Protein AF-A0A8S4P7X3-F1 (afdb_monomer_lite)

Structure (mmCIF, N/CA/C/O backbone):
data_AF-A0A8S4P7X3-F1
#
_entry.id   AF-A0A8S4P7X3-F1
#
loop_
_atom_site.group_PDB
_atom_site.id
_atom_site.type_symbol
_atom_site.label_atom_id
_atom_site.label_alt_id
_atom_site.label_comp_id
_atom_site.label_asym_id
_atom_site.label_entity_id
_atom_site.label_seq_id
_atom_site.pdbx_PDB_ins_code
_atom_site.Cartn_x
_atom_site.Cartn_y
_atom_site.Cartn_z
_atom_site.occupancy
_atom_site.B_iso_or_equiv
_atom_site.auth_seq_id
_atom_site.auth_comp_id
_atom_site.auth_asym_id
_atom_site.auth_atom_id
_atom_site.pdbx_PDB_model_num
ATOM 1 N N . PHE A 1 1 ? 4.387 -19.911 8.421 1.00 81.94 1 PHE A N 1
ATOM 2 C CA . PHE A 1 1 ? 4.077 -18.509 8.097 1.00 81.94 1 PHE A CA 1
ATOM 3 C C . PHE A 1 1 ? 3.914 -17.751 9.405 1.00 81.94 1 PHE A C 1
ATOM 5 O O . PHE A 1 1 ? 3.289 -18.301 10.307 1.00 81.94 1 PHE A O 1
ATOM 12 N N . SER A 1 2 ? 4.489 -16.557 9.542 1.00 92.62 2 SER A N 1
ATOM 13 C CA . SER A 1 2 ? 4.252 -15.678 10.698 1.00 92.62 2 SER A CA 1
ATOM 14 C C . SER A 1 2 ? 4.168 -14.224 10.255 1.00 92.62 2 SER A C 1
ATOM 16 O O . SER A 1 2 ? 4.926 -13.815 9.380 1.00 92.62 2 SER A O 1
ATOM 18 N N . LEU A 1 3 ? 3.292 -13.458 10.899 1.00 91.06 3 LEU A N 1
ATOM 19 C CA . LEU A 1 3 ? 3.125 -12.025 10.694 1.00 91.06 3 LEU A CA 1
ATOM 20 C C . LEU A 1 3 ? 3.453 -11.310 12.007 1.00 91.06 3 LEU A C 1
ATOM 22 O O . LEU A 1 3 ? 2.859 -11.621 13.039 1.00 91.06 3 LEU A O 1
ATOM 26 N N . ASN A 1 4 ? 4.393 -10.371 11.974 1.00 94.50 4 ASN A N 1
ATOM 27 C CA . ASN A 1 4 ? 4.633 -9.445 13.072 1.00 94.50 4 ASN A CA 1
ATOM 28 C C . ASN A 1 4 ? 4.246 -8.039 12.622 1.00 94.50 4 ASN A C 1
ATOM 30 O O . ASN A 1 4 ? 4.688 -7.587 11.569 1.00 94.50 4 ASN A O 1
ATOM 34 N N . VAL A 1 5 ? 3.425 -7.369 13.425 1.00 92.69 5 VAL A N 1
ATOM 35 C CA . VAL A 1 5 ? 3.015 -5.987 13.194 1.00 92.69 5 VAL A CA 1
ATOM 36 C C . VAL A 1 5 ? 3.465 -5.175 14.395 1.00 92.69 5 VAL A C 1
ATOM 38 O O . VAL A 1 5 ? 3.137 -5.511 15.533 1.00 92.69 5 VAL A O 1
ATOM 41 N N . SER A 1 6 ? 4.228 -4.122 14.142 1.00 95.19 6 SER A N 1
ATOM 42 C CA . SER A 1 6 ? 4.738 -3.214 15.161 1.00 95.19 6 SER A CA 1
ATOM 43 C C . SER A 1 6 ? 4.357 -1.786 14.798 1.00 95.19 6 SER A C 1
ATOM 45 O O . SER A 1 6 ? 4.602 -1.330 13.684 1.00 95.19 6 SER A O 1
ATOM 47 N N . VAL A 1 7 ? 3.760 -1.072 15.748 1.00 93.56 7 VAL A N 1
ATOM 48 C CA . VAL A 1 7 ? 3.374 0.334 15.587 1.00 93.56 7 VAL A CA 1
ATOM 49 C C . VAL A 1 7 ? 4.357 1.201 16.361 1.00 93.56 7 VAL A C 1
ATOM 51 O O . VAL A 1 7 ? 4.758 0.875 17.478 1.00 93.56 7 VAL A O 1
ATOM 54 N N . SER A 1 8 ? 4.767 2.308 15.763 1.00 93.44 8 SER A N 1
ATOM 55 C CA . SER A 1 8 ? 5.604 3.340 16.373 1.00 93.44 8 SER A CA 1
ATOM 56 C C . SER A 1 8 ? 5.031 4.720 16.058 1.00 93.44 8 SER A C 1
ATOM 58 O O . SER A 1 8 ? 4.033 4.850 15.348 1.00 93.44 8 SER A O 1
ATOM 60 N N . VAL A 1 9 ? 5.637 5.777 16.601 1.00 93.00 9 VAL A N 1
ATOM 61 C CA . VAL A 1 9 ? 5.182 7.150 16.345 1.00 93.00 9 VAL A CA 1
ATOM 62 C C . VAL A 1 9 ? 5.223 7.425 14.839 1.00 93.00 9 VAL A C 1
ATOM 64 O O . VAL A 1 9 ? 6.299 7.493 14.252 1.00 93.00 9 VAL A O 1
ATOM 67 N N . ARG A 1 10 ? 4.039 7.577 14.228 1.00 87.81 10 ARG A N 1
ATOM 68 C CA . ARG A 1 10 ? 3.842 7.818 12.785 1.00 87.81 10 ARG A CA 1
ATOM 69 C C . ARG A 1 10 ? 4.471 6.747 11.876 1.00 87.81 10 ARG A C 1
ATOM 71 O O . ARG A 1 10 ? 4.849 7.055 10.752 1.00 87.81 10 ARG A O 1
ATOM 78 N N . SER A 1 11 ? 4.597 5.508 12.351 1.00 90.62 11 SER A N 1
ATOM 79 C CA . SER A 1 11 ? 5.159 4.405 11.568 1.00 90.62 11 SER A CA 1
ATOM 80 C C . SER A 1 11 ? 4.462 3.082 11.875 1.00 90.62 11 SER A C 1
ATOM 82 O O . SER A 1 11 ? 4.128 2.793 13.027 1.00 90.62 11 SER A O 1
ATOM 84 N N . LEU A 1 12 ? 4.267 2.280 10.832 1.00 91.44 12 LEU A N 1
ATOM 85 C CA . LEU A 1 12 ? 3.764 0.915 10.889 1.00 91.44 12 LEU A CA 1
ATOM 86 C C . LEU A 1 12 ? 4.804 0.008 10.229 1.00 91.44 12 LEU A C 1
ATOM 88 O O . LEU A 1 12 ? 5.158 0.211 9.071 1.00 91.44 12 LEU A O 1
ATOM 92 N N . SER A 1 13 ? 5.287 -0.990 10.961 1.00 92.94 13 SER A N 1
ATOM 93 C CA . SER A 1 13 ? 6.204 -2.005 10.450 1.00 92.94 13 SER A CA 1
ATOM 94 C C . SER A 1 13 ? 5.497 -3.349 10.406 1.00 92.94 13 SER A C 1
ATOM 96 O O . SER A 1 13 ? 4.886 -3.775 11.388 1.00 92.94 13 SER A O 1
ATOM 98 N N . ILE A 1 14 ? 5.576 -4.006 9.253 1.00 91.00 14 ILE A N 1
ATOM 99 C CA . ILE A 1 14 ? 5.002 -5.324 9.015 1.00 91.00 14 ILE A CA 1
ATOM 100 C C . ILE A 1 14 ? 6.133 -6.234 8.546 1.00 91.00 14 ILE A C 1
ATOM 102 O O . ILE A 1 14 ? 6.776 -5.964 7.535 1.00 91.00 14 ILE A O 1
ATOM 106 N N . THR A 1 15 ? 6.361 -7.318 9.279 1.00 91.81 15 THR A N 1
ATOM 107 C CA . THR A 1 15 ? 7.347 -8.344 8.935 1.00 91.81 15 THR A CA 1
ATOM 108 C C . THR A 1 15 ? 6.625 -9.655 8.682 1.00 91.81 15 THR A C 1
ATOM 110 O O . THR A 1 15 ? 5.908 -10.160 9.552 1.00 91.81 15 THR A O 1
ATOM 113 N N . VAL A 1 16 ? 6.844 -10.227 7.501 1.00 89.25 16 VAL A N 1
ATOM 114 C CA . VAL A 1 16 ? 6.241 -11.491 7.077 1.00 89.25 16 VAL A CA 1
ATOM 115 C C . VAL A 1 16 ? 7.328 -12.550 6.927 1.00 89.25 16 VAL A C 1
ATOM 117 O O . VAL A 1 16 ? 8.271 -12.378 6.163 1.00 89.25 16 VAL A O 1
ATOM 120 N N . THR A 1 17 ? 7.178 -13.676 7.622 1.00 91.75 17 THR A N 1
ATOM 121 C CA . THR A 1 17 ? 7.994 -14.874 7.386 1.00 91.75 17 THR A CA 1
ATOM 122 C C . THR A 1 17 ? 7.188 -15.849 6.541 1.00 91.75 17 THR A C 1
ATOM 124 O O . THR A 1 17 ? 6.242 -16.477 7.039 1.00 91.75 17 THR A O 1
ATOM 127 N N . ALA A 1 18 ? 7.577 -16.010 5.279 1.00 89.75 18 ALA A N 1
ATOM 128 C CA . ALA A 1 18 ? 6.912 -16.873 4.308 1.00 89.75 18 ALA A CA 1
ATOM 129 C C . ALA A 1 18 ? 7.921 -17.760 3.546 1.00 89.75 18 ALA A C 1
ATOM 131 O O . ALA A 1 18 ? 9.119 -17.473 3.562 1.00 89.75 18 ALA A O 1
ATOM 132 N N . PRO A 1 19 ? 7.476 -18.868 2.918 1.00 90.81 19 PRO A N 1
ATOM 133 C CA . PRO A 1 19 ? 8.307 -19.620 1.979 1.00 90.81 19 PRO A CA 1
ATOM 134 C C . PRO A 1 19 ? 8.773 -18.737 0.817 1.00 90.81 19 PRO A C 1
ATOM 136 O O . PRO A 1 19 ? 8.075 -17.802 0.446 1.00 90.81 19 PRO A O 1
ATOM 139 N N . GLN A 1 20 ? 9.887 -19.092 0.174 1.00 86.31 20 GLN A N 1
ATOM 140 C CA . GLN A 1 20 ? 10.390 -18.366 -1.003 1.00 86.31 20 GLN A CA 1
ATOM 141 C C . GLN A 1 20 ? 9.398 -18.358 -2.183 1.00 86.31 20 GLN A C 1
ATOM 143 O O . GLN A 1 20 ? 9.478 -17.503 -3.049 1.00 86.31 20 GLN A O 1
ATOM 148 N N . SER A 1 21 ? 8.460 -19.307 -2.215 1.00 89.19 21 SER A N 1
ATOM 149 C CA . SER A 1 21 ? 7.395 -19.381 -3.218 1.00 89.19 21 SER A CA 1
ATOM 150 C C . SER A 1 21 ? 6.166 -18.528 -2.886 1.00 89.19 21 SER A C 1
ATOM 152 O O . SER A 1 21 ? 5.142 -18.673 -3.548 1.00 89.19 21 SER A O 1
ATOM 154 N N . ALA A 1 22 ? 6.192 -17.756 -1.799 1.00 90.19 22 ALA A N 1
ATOM 155 C CA . ALA A 1 22 ? 5.091 -16.875 -1.451 1.00 90.19 22 ALA A CA 1
ATOM 156 C C . ALA A 1 22 ? 5.114 -15.629 -2.334 1.00 90.19 22 ALA A C 1
ATOM 158 O O . ALA A 1 22 ? 6.177 -15.090 -2.612 1.00 90.19 22 ALA A O 1
ATOM 159 N N . SER A 1 23 ? 3.930 -15.165 -2.709 1.00 91.94 23 SER A N 1
ATOM 160 C CA . SER A 1 23 ? 3.722 -13.892 -3.385 1.00 91.94 23 SER A CA 1
ATOM 161 C C . SER A 1 23 ? 2.770 -13.032 -2.563 1.00 91.94 23 SER A C 1
ATOM 163 O O . SER A 1 23 ? 1.935 -13.547 -1.808 1.00 91.94 23 SER A O 1
ATOM 165 N N . THR A 1 24 ? 2.893 -11.722 -2.707 1.00 92.62 24 THR A N 1
ATOM 166 C CA . THR A 1 24 ? 1.986 -10.734 -2.122 1.00 92.62 24 THR A CA 1
ATOM 167 C C . THR A 1 24 ? 1.228 -9.994 -3.216 1.00 92.62 24 THR A C 1
ATOM 169 O O . THR A 1 24 ? 1.423 -10.223 -4.406 1.00 92.62 24 THR A O 1
ATOM 172 N N . SER A 1 25 ? 0.285 -9.160 -2.803 1.00 93.94 25 SER A N 1
ATOM 173 C CA . SER A 1 25 ? -0.378 -8.182 -3.655 1.00 93.94 25 SER A CA 1
ATOM 174 C C . SER A 1 25 ? -0.805 -7.022 -2.761 1.00 93.94 25 SER A C 1
ATOM 176 O O . SER A 1 25 ? -1.077 -7.231 -1.572 1.00 93.94 25 SER A O 1
ATOM 178 N N . GLY A 1 26 ? -0.817 -5.808 -3.298 1.00 95.12 26 GLY A N 1
ATOM 179 C CA . GLY A 1 26 ? -1.077 -4.593 -2.537 1.00 95.12 26 GLY A CA 1
ATOM 180 C C . GLY A 1 26 ? 0.101 -3.628 -2.539 1.00 95.12 26 GLY A C 1
ATOM 181 O O . GLY A 1 26 ? 1.044 -3.753 -3.313 1.00 95.12 26 GLY A O 1
ATOM 182 N N . LEU A 1 27 ? 0.074 -2.687 -1.596 1.00 94.69 27 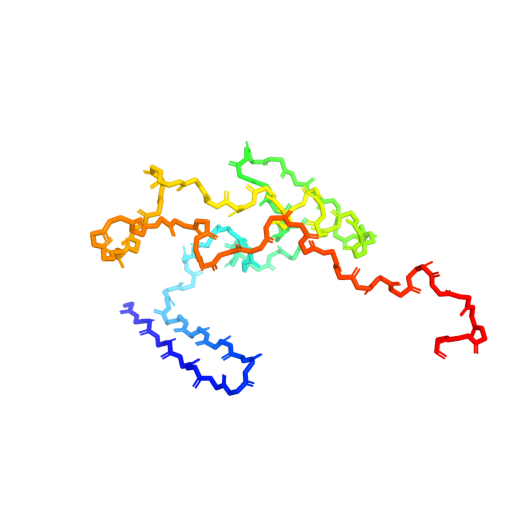LEU A N 1
ATOM 183 C CA . LEU A 1 27 ? 1.064 -1.609 -1.465 1.00 94.69 27 LEU A CA 1
ATOM 184 C C . LEU A 1 27 ? 2.509 -2.075 -1.189 1.00 94.69 27 LEU A C 1
ATOM 186 O O . LEU A 1 27 ? 3.415 -1.250 -1.196 1.00 94.69 27 LEU A O 1
ATOM 190 N N . MET A 1 28 ? 2.725 -3.363 -0.902 1.00 92.25 28 MET A N 1
ATOM 191 C CA . MET A 1 28 ? 4.053 -3.955 -0.679 1.00 92.25 28 MET A CA 1
ATOM 192 C C . MET A 1 28 ? 4.572 -4.764 -1.879 1.00 92.25 28 MET A C 1
ATOM 194 O O . MET A 1 28 ? 5.579 -5.452 -1.733 1.00 92.25 28 MET A O 1
ATOM 198 N N . GLY A 1 29 ? 3.893 -4.711 -3.028 1.00 94.38 29 GLY A N 1
ATOM 199 C CA . GLY A 1 29 ? 4.325 -5.379 -4.256 1.00 94.38 29 GLY A CA 1
ATOM 200 C C . GLY A 1 29 ? 3.991 -6.868 -4.324 1.00 94.38 29 GLY A C 1
ATOM 201 O O . GLY A 1 29 ? 3.129 -7.369 -3.585 1.00 94.38 29 GLY A O 1
ATOM 202 N N . THR A 1 30 ? 4.651 -7.582 -5.236 1.00 94.62 30 THR A N 1
ATOM 203 C CA . THR A 1 30 ? 4.332 -8.978 -5.595 1.00 94.62 30 THR A CA 1
ATOM 204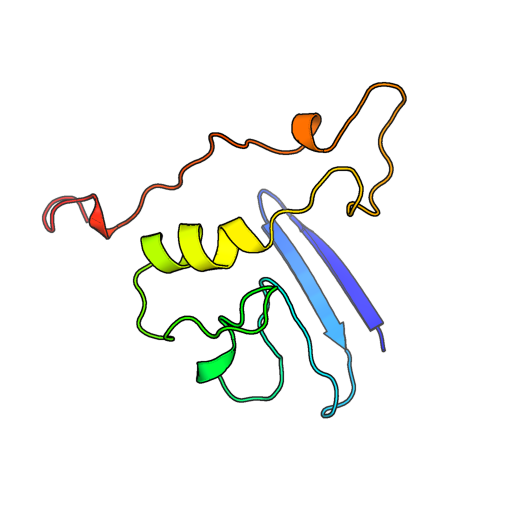 C C . THR A 1 30 ? 5.191 -10.003 -4.854 1.00 94.62 30 THR A C 1
ATOM 206 O O . THR A 1 30 ? 4.810 -11.175 -4.761 1.00 94.62 30 THR A O 1
ATOM 209 N N . LEU A 1 31 ? 6.323 -9.575 -4.281 1.00 91.94 31 LEU A N 1
ATOM 210 C CA . LEU A 1 31 ? 7.282 -10.411 -3.541 1.00 91.94 31 LEU A CA 1
ATOM 211 C C . LEU A 1 31 ? 7.815 -11.607 -4.360 1.00 91.94 31 LEU A C 1
ATOM 213 O O . LEU A 1 31 ? 8.205 -12.629 -3.801 1.00 91.94 31 LEU A O 1
ATOM 217 N N . ASN A 1 32 ? 7.859 -11.504 -5.689 1.00 92.12 32 ASN A N 1
ATOM 218 C CA . ASN A 1 32 ? 8.377 -12.568 -6.561 1.00 92.12 32 ASN A CA 1
ATOM 219 C C . ASN A 1 32 ? 9.875 -12.399 -6.914 1.00 92.12 32 ASN A C 1
ATOM 221 O O . ASN A 1 32 ? 10.473 -13.303 -7.501 1.00 92.12 32 ASN A O 1
ATOM 225 N N . GLY A 1 33 ? 10.491 -11.280 -6.514 1.00 90.56 33 GLY A N 1
ATOM 226 C CA . GLY A 1 33 ? 11.892 -10.946 -6.788 1.00 90.56 33 GLY A CA 1
ATOM 227 C C . GLY A 1 33 ? 12.124 -10.118 -8.057 1.00 90.56 33 GLY A C 1
ATOM 228 O O . GLY A 1 33 ? 13.285 -9.848 -8.369 1.00 90.56 33 GLY A O 1
ATOM 229 N N . ASP A 1 34 ? 11.065 -9.717 -8.760 1.00 93.75 34 ASP A N 1
ATOM 230 C CA . ASP A 1 34 ? 11.092 -8.814 -9.908 1.00 93.75 34 ASP A CA 1
ATOM 231 C C . ASP A 1 34 ? 10.500 -7.446 -9.516 1.00 93.75 34 ASP A C 1
ATOM 233 O O . ASP A 1 34 ? 9.290 -7.327 -9.359 1.00 93.75 34 ASP A O 1
ATOM 237 N N . PRO A 1 35 ? 11.319 -6.394 -9.345 1.00 93.56 35 PRO A N 1
ATOM 238 C CA . PRO A 1 35 ? 10.807 -5.079 -8.957 1.00 93.56 35 PRO A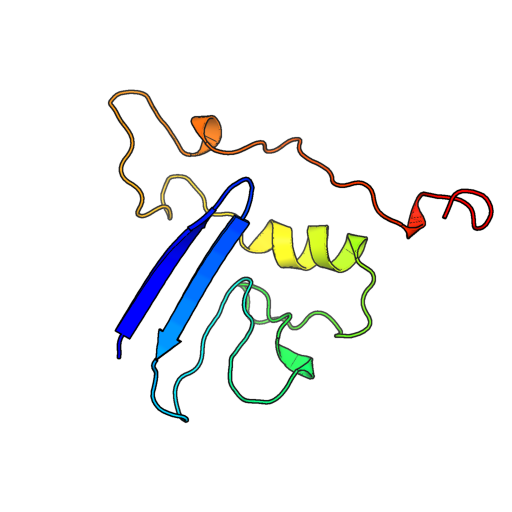 CA 1
ATOM 239 C C . PRO A 1 35 ? 9.948 -4.416 -10.044 1.00 93.56 35 PRO A C 1
ATOM 241 O O . PRO A 1 35 ? 9.191 -3.497 -9.736 1.00 93.56 35 PRO A O 1
ATOM 244 N N . SER A 1 36 ? 10.035 -4.872 -11.300 1.00 96.38 36 SER A N 1
ATOM 245 C CA . SER A 1 36 ? 9.338 -4.231 -12.419 1.00 96.38 36 SER A CA 1
ATOM 246 C C . SER A 1 36 ? 7.821 -4.432 -12.392 1.00 96.38 36 SER A C 1
ATOM 248 O O . SER A 1 36 ? 7.102 -3.705 -13.080 1.00 96.38 36 SER A O 1
ATOM 250 N N . ASP A 1 37 ? 7.325 -5.378 -11.582 1.00 96.56 37 ASP A N 1
ATOM 251 C CA . ASP A 1 37 ? 5.898 -5.642 -11.387 1.00 96.56 37 ASP A CA 1
ATOM 252 C C . ASP A 1 37 ? 5.376 -5.279 -9.984 1.00 96.56 37 ASP A C 1
ATOM 254 O O . ASP A 1 37 ? 4.188 -5.454 -9.704 1.00 96.56 37 ASP A O 1
ATOM 258 N N . ASP A 1 38 ? 6.199 -4.689 -9.112 1.00 96.50 38 ASP A N 1
ATOM 259 C CA . ASP A 1 38 ? 5.778 -4.354 -7.744 1.00 96.50 38 ASP A CA 1
ATOM 260 C C . ASP A 1 38 ? 4.674 -3.279 -7.709 1.00 96.50 38 ASP A C 1
ATOM 262 O O . ASP A 1 38 ? 3.871 -3.241 -6.774 1.00 96.50 38 ASP A O 1
ATOM 266 N N . PHE A 1 39 ? 4.546 -2.462 -8.760 1.00 97.56 39 PHE A N 1
ATOM 267 C CA . PHE A 1 39 ? 3.401 -1.566 -8.948 1.00 97.56 39 PHE A CA 1
ATOM 268 C C . PHE A 1 39 ? 2.241 -2.205 -9.734 1.00 97.56 39 PHE A C 1
ATOM 270 O O . PHE A 1 39 ? 1.576 -1.549 -10.542 1.00 97.56 39 PHE A O 1
ATOM 277 N N . THR A 1 40 ? 1.963 -3.488 -9.479 1.00 98.12 40 THR A N 1
ATOM 278 C CA . THR A 1 40 ? 0.756 -4.177 -9.964 1.00 98.12 40 THR A CA 1
ATOM 279 C C . THR A 1 40 ? -0.494 -3.628 -9.269 1.00 98.12 40 THR A C 1
ATOM 281 O O . THR A 1 40 ? -0.645 -3.711 -8.048 1.00 98.12 40 THR A O 1
ATOM 284 N N . LYS A 1 41 ? -1.416 -3.073 -10.052 1.00 97.69 41 LYS A N 1
ATOM 285 C CA . LYS A 1 41 ? -2.702 -2.518 -9.612 1.00 97.69 41 LYS A CA 1
ATOM 286 C C . LYS A 1 41 ? -3.696 -3.627 -9.223 1.00 97.69 41 LYS A C 1
ATOM 288 O O . LYS A 1 41 ? -3.507 -4.783 -9.605 1.00 97.69 41 LYS A O 1
ATOM 293 N N . PRO A 1 42 ? -4.794 -3.302 -8.510 1.00 96.62 42 PRO A N 1
ATOM 294 C CA . PRO A 1 42 ? -5.812 -4.291 -8.133 1.00 96.62 42 PRO A CA 1
ATOM 295 C C . PRO A 1 42 ? -6.474 -5.026 -9.310 1.00 96.62 42 PRO A C 1
ATOM 297 O O . PRO A 1 42 ? -6.949 -6.147 -9.140 1.00 96.62 42 PRO A O 1
ATOM 300 N N . ASP A 1 43 ? -6.525 -4.406 -10.491 1.00 96.38 43 ASP A N 1
ATOM 301 C CA . ASP A 1 43 ? -7.061 -5.000 -11.723 1.00 96.38 43 ASP A CA 1
ATOM 302 C C . ASP A 1 43 ? -6.051 -5.894 -12.469 1.00 96.38 43 ASP A C 1
ATOM 304 O O . ASP A 1 43 ? -6.434 -6.596 -13.406 1.00 96.38 43 ASP A O 1
ATOM 308 N N . GLY A 1 44 ? -4.792 -5.925 -12.018 1.00 96.19 44 GLY A N 1
ATOM 309 C CA . GLY A 1 44 ? -3.700 -6.704 -12.597 1.00 96.19 44 GLY A CA 1
ATOM 310 C C . GLY A 1 44 ? -2.821 -5.941 -13.591 1.00 96.19 44 GLY A C 1
ATOM 311 O O . GLY A 1 44 ? -1.813 -6.498 -14.026 1.00 96.19 44 GLY A O 1
ATOM 312 N N . ASP A 1 45 ? -3.149 -4.692 -13.936 1.00 97.44 45 ASP A N 1
ATOM 313 C CA . ASP A 1 45 ? -2.290 -3.863 -14.785 1.00 97.44 45 ASP A CA 1
ATOM 314 C C . ASP A 1 45 ? -1.054 -3.383 -14.009 1.00 97.44 45 ASP A C 1
ATOM 316 O O . ASP A 1 45 ? -1.128 -3.043 -12.830 1.00 97.44 45 ASP A O 1
ATOM 320 N N . VAL A 1 46 ? 0.097 -3.299 -14.679 1.00 98.06 46 VAL A N 1
ATOM 321 C CA . VAL A 1 46 ? 1.363 -2.873 -14.059 1.00 98.06 46 VAL A CA 1
ATOM 322 C C . VAL A 1 46 ? 1.649 -1.412 -14.396 1.00 98.06 46 VAL A C 1
ATOM 324 O O . VAL A 1 46 ? 1.656 -1.024 -1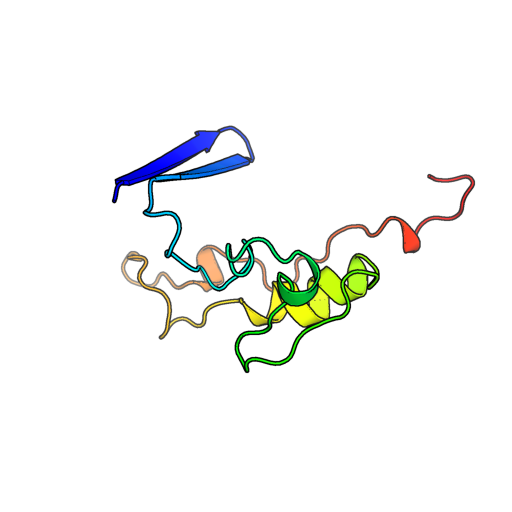5.567 1.00 98.06 46 VAL A O 1
ATOM 327 N N . LEU A 1 47 ? 1.880 -0.589 -13.372 1.00 97.81 47 LEU A N 1
ATOM 328 C CA . LEU A 1 47 ? 2.403 0.765 -13.548 1.00 97.81 47 LEU A CA 1
ATOM 329 C C . LEU A 1 47 ? 3.934 0.704 -13.758 1.00 97.81 47 LEU A C 1
ATOM 331 O O . LEU A 1 47 ? 4.592 -0.038 -13.032 1.00 97.81 47 LEU A O 1
ATOM 335 N N . PRO A 1 48 ? 4.521 1.467 -14.702 1.00 96.44 48 PRO A N 1
ATOM 336 C CA . PRO A 1 48 ? 5.970 1.472 -14.915 1.00 96.44 48 PRO A CA 1
ATOM 337 C C . PRO A 1 48 ? 6.759 1.818 -13.645 1.00 96.44 48 PRO A C 1
ATOM 339 O O . PRO A 1 48 ? 6.406 2.767 -12.942 1.00 96.44 48 PRO A O 1
ATOM 342 N N . GLU A 1 49 ? 7.846 1.090 -13.379 1.00 93.44 49 GLU A N 1
ATOM 343 C CA . GLU A 1 49 ? 8.713 1.297 -12.204 1.00 93.44 49 GLU A CA 1
ATOM 344 C C . GLU A 1 49 ? 9.379 2.685 -12.153 1.00 93.44 49 GLU A C 1
ATOM 346 O O . GLU A 1 49 ? 9.753 3.153 -11.081 1.00 93.44 49 GLU A O 1
ATOM 351 N N . ASP A 1 50 ? 9.502 3.360 -13.300 1.00 94.38 50 ASP A N 1
ATOM 352 C CA . ASP A 1 50 ? 10.080 4.698 -13.456 1.00 94.38 50 ASP A CA 1
ATOM 353 C C . ASP A 1 50 ? 9.034 5.828 -13.399 1.00 94.38 50 ASP A C 1
ATOM 355 O O . ASP A 1 50 ? 9.350 6.988 -13.681 1.00 94.38 50 ASP A O 1
ATOM 359 N N . SER A 1 51 ? 7.794 5.503 -13.020 1.00 95.31 51 SER A N 1
ATOM 360 C CA . SER A 1 51 ? 6.724 6.483 -12.813 1.00 95.31 51 SER A CA 1
ATOM 361 C C . SER A 1 51 ? 7.066 7.449 -11.677 1.00 95.31 51 SER A C 1
ATOM 363 O O . SER A 1 51 ? 7.678 7.076 -10.679 1.00 95.31 51 SER A O 1
ATOM 365 N N . ASP A 1 52 ? 6.643 8.705 -11.801 1.00 94.81 52 ASP A N 1
ATOM 366 C CA . ASP A 1 52 ? 6.881 9.711 -10.768 1.00 94.81 52 ASP A CA 1
ATOM 367 C C . ASP A 1 52 ? 6.007 9.496 -9.514 1.00 94.81 52 ASP A C 1
ATOM 369 O O . ASP A 1 52 ? 4.948 8.867 -9.571 1.00 94.81 52 ASP A O 1
ATOM 373 N N . ASP A 1 53 ? 6.421 10.079 -8.383 1.00 94.94 53 ASP A N 1
ATOM 374 C CA . ASP A 1 53 ? 5.750 9.939 -7.081 1.00 94.94 53 ASP A CA 1
ATOM 375 C C . ASP A 1 53 ? 4.248 10.277 -7.121 1.00 94.94 53 ASP A C 1
ATOM 377 O O . ASP A 1 53 ? 3.454 9.677 -6.392 1.00 94.94 53 ASP A O 1
ATOM 381 N N . LYS A 1 54 ? 3.833 11.236 -7.960 1.00 95.25 54 LYS A N 1
ATOM 382 C CA . LYS A 1 54 ? 2.432 11.666 -8.067 1.00 95.25 54 LYS A CA 1
ATOM 383 C C . LYS A 1 54 ? 1.603 10.632 -8.805 1.00 95.25 54 LYS A C 1
ATOM 385 O O . LYS A 1 54 ? 0.495 10.320 -8.363 1.00 95.25 54 LYS A O 1
ATOM 390 N N . THR A 1 55 ? 2.156 10.076 -9.875 1.00 96.25 55 THR A N 1
ATOM 391 C CA . THR A 1 55 ? 1.573 8.942 -10.593 1.00 96.25 55 THR A CA 1
ATOM 392 C C . THR A 1 55 ? 1.507 7.709 -9.687 1.00 96.25 55 THR A C 1
ATOM 394 O O . THR A 1 55 ? 0.439 7.117 -9.556 1.00 96.25 55 THR A O 1
ATOM 397 N N . ILE A 1 56 ? 2.578 7.374 -8.957 1.00 96.12 56 ILE A N 1
ATOM 398 C CA . ILE A 1 56 ? 2.578 6.260 -7.988 1.00 96.12 56 ILE A CA 1
ATOM 399 C C . ILE A 1 56 ? 1.502 6.472 -6.913 1.00 96.12 56 ILE A C 1
ATOM 401 O O . ILE A 1 56 ? 0.754 5.551 -6.583 1.00 96.12 56 ILE A O 1
ATOM 405 N N . TYR A 1 57 ? 1.373 7.684 -6.374 1.00 95.38 57 TYR A N 1
ATOM 406 C CA . TYR A 1 57 ? 0.368 7.982 -5.358 1.00 95.38 57 TYR A CA 1
ATOM 407 C C . TYR A 1 57 ? -1.067 7.845 -5.890 1.00 95.38 57 TYR A C 1
ATOM 409 O O . TYR A 1 57 ? -1.894 7.204 -5.240 1.00 95.38 57 TYR A O 1
ATOM 417 N N . LYS A 1 58 ? -1.377 8.420 -7.060 1.00 94.56 58 LYS A N 1
ATOM 418 C CA . LYS A 1 58 ? -2.752 8.477 -7.595 1.00 94.56 58 LYS A CA 1
ATOM 419 C C . LYS A 1 58 ? -3.164 7.196 -8.316 1.00 94.56 58 LYS A C 1
ATOM 421 O O . LYS A 1 58 ? -4.235 6.663 -8.035 1.00 94.56 58 LYS A O 1
ATOM 426 N N . ASP A 1 59 ? -2.297 6.689 -9.184 1.00 96.06 59 ASP A N 1
ATOM 427 C CA . ASP A 1 59 ? -2.621 5.630 -10.144 1.00 96.06 59 ASP A CA 1
ATOM 428 C C . ASP A 1 59 ? -2.171 4.234 -9.683 1.00 96.06 59 ASP A C 1
ATOM 430 O O . ASP A 1 59 ? -2.438 3.247 -10.369 1.00 96.06 59 ASP A O 1
ATOM 434 N N . PHE A 1 60 ? -1.521 4.132 -8.518 1.00 97.19 60 PHE A N 1
ATOM 435 C CA . PHE A 1 60 ? -1.240 2.867 -7.834 1.00 97.19 60 PHE A CA 1
ATOM 436 C C . PHE A 1 60 ? -1.738 2.892 -6.383 1.00 97.19 60 PHE A C 1
ATOM 438 O O . PHE A 1 60 ? -2.661 2.155 -6.037 1.00 97.19 60 PHE A O 1
ATOM 445 N N . GLY A 1 61 ? -1.193 3.769 -5.534 1.00 95.00 61 GLY A N 1
ATOM 446 C CA . GLY A 1 61 ? -1.503 3.805 -4.101 1.00 95.00 61 GLY A CA 1
ATOM 447 C C . GLY A 1 61 ? -2.983 4.060 -3.803 1.00 95.00 61 GLY A C 1
ATOM 448 O O . GLY A 1 61 ? -3.591 3.352 -3.000 1.00 95.00 61 GLY A O 1
ATOM 449 N N . GLY A 1 62 ? -3.582 5.031 -4.496 1.00 93.75 62 GLY A N 1
ATOM 450 C CA . GLY A 1 62 ? -4.996 5.380 -4.366 1.00 93.75 62 GLY A CA 1
ATOM 451 C C . GLY A 1 62 ? -5.955 4.264 -4.785 1.00 93.75 62 GLY A C 1
ATOM 452 O O . GLY A 1 62 ? -7.043 4.163 -4.220 1.00 93.75 62 GLY A O 1
ATOM 453 N N . LEU A 1 63 ? -5.549 3.392 -5.715 1.00 95.44 63 LEU A N 1
ATOM 454 C CA . LEU A 1 63 ? -6.371 2.271 -6.184 1.00 95.44 63 LEU A CA 1
ATOM 455 C C . LEU A 1 63 ? -6.493 1.151 -5.144 1.00 95.44 63 LEU A C 1
ATOM 457 O O . LEU A 1 63 ? -7.479 0.424 -5.145 1.00 95.44 63 LEU A O 1
ATOM 461 N N . TRP A 1 64 ? -5.527 1.035 -4.230 1.00 95.38 64 TRP A N 1
ATOM 462 C CA . TRP A 1 64 ? -5.543 0.055 -3.138 1.00 95.38 64 TRP A CA 1
ATOM 463 C C . TRP A 1 64 ? -6.374 0.495 -1.922 1.00 95.38 64 TRP A C 1
ATOM 465 O O . TRP A 1 64 ? -6.381 -0.189 -0.894 1.00 95.38 64 TRP A O 1
ATOM 475 N N . LYS A 1 65 ? -7.074 1.633 -2.004 1.00 92.12 65 LYS A N 1
ATOM 476 C CA . LYS A 1 65 ? -7.967 2.093 -0.938 1.00 92.12 65 LYS A CA 1
ATOM 477 C C . LYS A 1 65 ? -9.181 1.166 -0.829 1.00 92.12 65 LYS A C 1
ATOM 479 O O . LYS A 1 65 ? -9.898 0.954 -1.798 1.00 92.12 65 LYS A O 1
ATOM 484 N N . LEU A 1 66 ? -9.429 0.664 0.378 1.00 92.19 66 LEU A N 1
ATOM 485 C CA . LEU A 1 66 ? -10.575 -0.196 0.666 1.00 92.19 66 LEU A CA 1
ATOM 486 C C . LEU A 1 66 ? -11.877 0.607 0.743 1.00 92.19 66 LEU A C 1
ATOM 488 O O . LEU A 1 66 ? -11.896 1.749 1.208 1.00 92.19 66 LEU A O 1
ATOM 492 N N . THR A 1 67 ? -12.982 -0.023 0.366 1.00 92.56 67 THR A N 1
ATOM 493 C CA . THR A 1 67 ? -14.339 0.424 0.696 1.00 92.56 67 THR A CA 1
ATOM 494 C C . THR A 1 67 ? -14.796 -0.141 2.048 1.00 92.56 67 THR A C 1
ATOM 496 O O . THR A 1 67 ? -14.227 -1.102 2.571 1.00 92.56 67 THR A O 1
ATOM 499 N N . GLN A 1 68 ? -15.881 0.407 2.612 1.00 92.00 68 GLN A N 1
ATOM 500 C CA . GLN A 1 68 ? -16.486 -0.111 3.850 1.00 92.00 68 GLN A CA 1
ATOM 501 C C . GLN A 1 68 ? -16.834 -1.608 3.761 1.00 92.00 68 GLN A C 1
ATOM 503 O O . GLN A 1 68 ? -16.728 -2.317 4.755 1.00 92.00 68 GLN A O 1
ATOM 508 N N . GLY A 1 69 ? -17.255 -2.091 2.584 1.00 93.19 69 GLY A N 1
ATOM 509 C CA . GLY A 1 69 ? -17.618 -3.497 2.374 1.00 93.19 69 GLY A CA 1
ATOM 510 C C . GLY A 1 69 ? -16.422 -4.445 2.240 1.00 93.19 69 GLY A C 1
ATOM 511 O O . GLY A 1 69 ? -16.593 -5.653 2.377 1.00 93.19 69 GLY A O 1
ATOM 512 N N . GLU A 1 70 ? -15.229 -3.910 1.979 1.00 93.19 70 GLU A N 1
ATOM 513 C CA . GLU A 1 70 ? -13.987 -4.678 1.824 1.00 93.19 70 GLU A CA 1
ATOM 514 C C . GLU A 1 70 ? -13.132 -4.666 3.094 1.00 93.19 70 GLU A C 1
ATOM 516 O O . GLU A 1 70 ? -12.298 -5.552 3.291 1.00 93.19 70 GLU A O 1
ATOM 521 N N . SER A 1 71 ? -13.324 -3.671 3.963 1.00 92.50 71 SER A N 1
ATOM 522 C CA . SER A 1 71 ? -12.590 -3.576 5.220 1.00 92.50 71 SER A CA 1
ATOM 523 C C . SER A 1 71 ? -12.924 -4.738 6.153 1.00 92.50 71 SER A C 1
ATOM 525 O O . SER A 1 71 ? -14.083 -5.028 6.445 1.00 92.50 71 SER A O 1
ATOM 527 N N . ILE A 1 72 ? -11.878 -5.377 6.672 1.00 91.88 72 ILE A N 1
ATOM 528 C CA . ILE A 1 72 ? -11.975 -6.431 7.692 1.00 91.88 72 ILE A CA 1
ATOM 529 C C . ILE A 1 72 ? -11.791 -5.892 9.116 1.00 91.88 72 ILE A C 1
ATOM 531 O O . ILE A 1 72 ? -11.760 -6.670 10.071 1.00 91.88 72 ILE A O 1
ATOM 535 N N . LEU A 1 73 ? -11.591 -4.579 9.267 1.00 90.94 73 LEU A N 1
ATOM 536 C CA . LEU A 1 73 ? -11.433 -3.951 10.573 1.00 90.94 73 LEU A CA 1
ATOM 537 C C . LEU A 1 73 ? -12.790 -3.839 11.275 1.00 90.94 73 LEU A C 1
ATOM 539 O O . LEU A 1 73 ? -13.821 -3.620 10.643 1.00 90.94 73 LEU A O 1
ATOM 543 N N . CYS A 1 74 ? -12.775 -3.981 12.598 1.00 91.94 74 CYS A N 1
ATOM 544 C CA . CYS A 1 74 ? -13.956 -3.773 13.425 1.00 91.94 74 CYS A CA 1
ATOM 545 C C . CYS A 1 74 ? -14.054 -2.300 13.827 1.00 91.94 74 CYS A C 1
ATOM 547 O O . CYS A 1 74 ? -13.087 -1.739 14.343 1.00 91.94 74 CYS A O 1
ATOM 549 N N . TYR A 1 75 ? -15.237 -1.724 13.644 1.00 93.44 75 TYR A N 1
ATOM 550 C CA . TYR A 1 75 ? -15.576 -0.349 14.006 1.00 93.44 75 TYR A CA 1
ATOM 551 C C . TYR A 1 75 ? -16.624 -0.360 15.127 1.00 93.44 75 TYR A C 1
ATOM 553 O O . TYR A 1 75 ? -17.369 -1.338 15.254 1.00 93.44 75 TYR A O 1
ATOM 561 N N . ASN A 1 76 ? -16.683 0.687 15.953 1.00 96.06 76 ASN A N 1
ATOM 562 C CA . ASN A 1 76 ? -17.754 0.817 16.942 1.00 96.06 76 ASN A CA 1
ATOM 563 C C . ASN A 1 76 ? -19.094 1.147 16.263 1.00 96.06 76 ASN A C 1
ATOM 565 O O . ASN A 1 76 ? -19.158 1.478 15.079 1.00 96.06 76 ASN A O 1
ATOM 569 N N . ASP A 1 77 ? -20.184 1.085 17.030 1.00 95.81 77 ASP A N 1
ATOM 570 C CA . ASP A 1 77 ? -21.514 1.442 16.537 1.00 95.81 77 ASP A CA 1
ATOM 571 C C . ASP A 1 77 ? -21.532 2.873 15.973 1.00 95.81 77 ASP A C 1
ATOM 573 O O . ASP A 1 77 ? -21.301 3.847 16.690 1.00 95.81 77 ASP A O 1
ATOM 577 N N . GLY A 1 78 ? -21.846 2.992 14.681 1.00 94.88 78 GLY A N 1
ATOM 578 C CA . GLY A 1 78 ? -21.904 4.269 13.968 1.00 94.88 78 GLY A CA 1
ATOM 579 C C . GLY A 1 78 ? -20.577 4.742 13.369 1.00 94.88 78 GLY A C 1
ATOM 580 O O . GLY A 1 78 ? -20.600 5.729 12.640 1.00 94.88 78 GLY A O 1
ATOM 581 N N . GLU A 1 79 ? -19.466 4.046 13.620 1.00 96.38 79 GLU A N 1
ATOM 582 C CA . GLU A 1 79 ? -18.176 4.310 12.977 1.00 96.38 79 GLU A CA 1
ATOM 583 C C . GLU A 1 79 ? -18.031 3.532 11.660 1.00 96.38 79 GLU A C 1
ATOM 585 O O . GLU A 1 79 ? -18.557 2.430 11.472 1.00 96.38 79 GLU A O 1
ATOM 590 N N . THR A 1 80 ? -17.269 4.111 10.743 1.00 94.12 80 THR A N 1
ATOM 591 C CA . THR A 1 80 ? -16.974 3.597 9.407 1.00 94.12 80 THR A CA 1
ATOM 592 C C . THR A 1 80 ? -15.501 3.821 9.064 1.00 94.12 80 THR A C 1
ATOM 594 O O . THR A 1 80 ? -14.752 4.456 9.803 1.00 94.12 80 THR A O 1
ATOM 597 N N . ILE A 1 81 ? -15.064 3.331 7.906 1.00 93.31 81 ILE A N 1
ATOM 598 C CA . ILE A 1 81 ? -13.7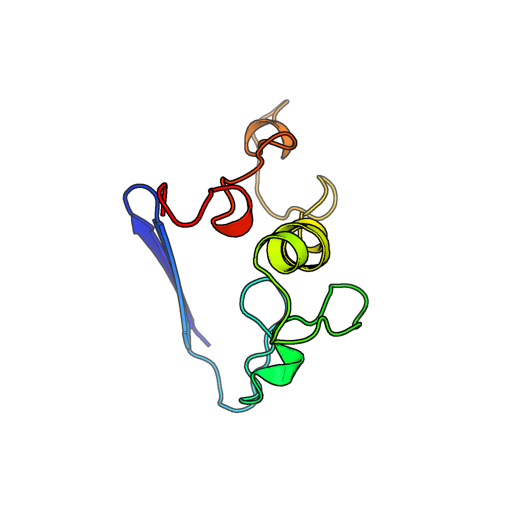23 3.596 7.378 1.00 93.31 81 ILE A CA 1
ATOM 599 C C . ILE A 1 81 ? -13.433 5.095 7.196 1.00 93.31 81 ILE A C 1
ATOM 601 O O . ILE A 1 81 ? -12.275 5.508 7.287 1.00 93.31 81 ILE A O 1
ATOM 605 N N . ASP A 1 82 ? -14.462 5.916 6.974 1.00 92.12 82 ASP A N 1
ATOM 606 C CA . ASP A 1 82 ? -14.311 7.358 6.769 1.00 92.12 82 ASP A CA 1
ATOM 607 C C . ASP A 1 82 ? -13.908 8.083 8.064 1.00 92.12 82 ASP A C 1
ATOM 609 O O . ASP A 1 82 ? -13.254 9.118 8.006 1.00 92.12 82 ASP A O 1
ATOM 613 N N . ASP A 1 83 ? -14.193 7.510 9.237 1.00 94.50 83 ASP A N 1
ATOM 614 C CA . ASP A 1 83 ? -13.756 8.064 10.527 1.00 94.50 83 ASP A CA 1
ATOM 615 C C . ASP A 1 83 ? -12.252 7.858 10.777 1.00 94.50 83 ASP A C 1
ATOM 617 O O . ASP A 1 83 ? -11.637 8.552 11.589 1.00 94.50 83 ASP A O 1
ATOM 621 N N . PHE A 1 84 ? -11.640 6.913 10.059 1.00 92.00 84 PHE A N 1
ATOM 622 C CA . PHE A 1 84 ? -10.232 6.529 10.200 1.00 92.00 84 PHE A CA 1
ATOM 623 C C . PHE A 1 84 ? -9.418 6.765 8.924 1.00 92.00 84 PHE A C 1
ATOM 625 O O . PHE A 1 84 ? -8.281 6.299 8.818 1.00 92.00 84 PHE A O 1
ATOM 632 N N . SER A 1 85 ? -9.974 7.486 7.950 1.00 90.00 85 SER A N 1
ATOM 633 C CA . SER A 1 85 ? -9.282 7.840 6.716 1.00 90.00 85 SER A CA 1
ATOM 634 C C . SER A 1 85 ? -9.581 9.278 6.302 1.00 90.00 85 SER A C 1
ATOM 636 O O . SER A 1 85 ? -10.658 9.803 6.546 1.00 90.00 85 SER A O 1
ATOM 638 N N . ASP A 1 86 ? -8.615 9.928 5.655 1.00 90.50 86 ASP A N 1
ATOM 639 C CA . ASP A 1 86 ? -8.805 11.251 5.062 1.00 90.50 86 ASP A CA 1
ATOM 640 C C . ASP A 1 86 ? -8.780 11.111 3.538 1.00 90.50 86 ASP A C 1
ATOM 642 O O . ASP A 1 86 ? -7.731 10.900 2.931 1.00 90.50 86 ASP A O 1
ATOM 646 N N . ALA A 1 87 ? -9.957 11.180 2.913 1.00 8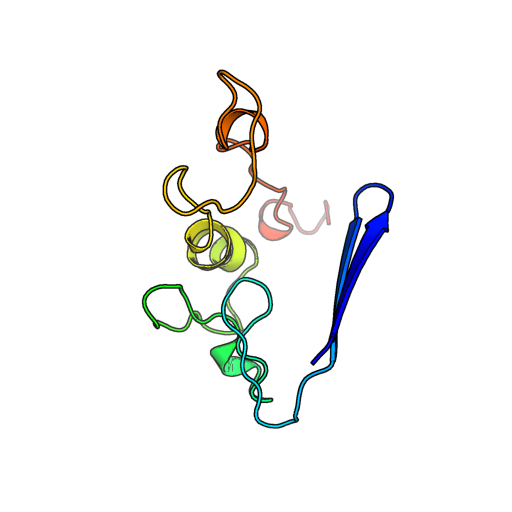5.38 87 ALA A N 1
ATOM 647 C CA . ALA A 1 87 ? -10.092 11.095 1.459 1.00 85.38 87 ALA A CA 1
ATOM 648 C C . ALA A 1 87 ? -9.580 12.346 0.724 1.00 85.38 87 ALA A C 1
ATOM 650 O O . ALA A 1 87 ? -9.395 12.292 -0.489 1.00 85.38 87 ALA A O 1
ATOM 651 N N . SER A 1 88 ? -9.377 13.452 1.441 1.00 89.56 88 SER A N 1
ATOM 652 C CA . SER A 1 88 ? -8.869 14.714 0.900 1.00 89.56 88 SER A CA 1
ATOM 653 C C . SER A 1 88 ? -7.364 14.892 1.086 1.00 89.56 88 SER A C 1
ATOM 655 O O . SER A 1 88 ? -6.805 15.870 0.590 1.00 89.56 88 SER A O 1
ATOM 657 N N . PHE A 1 89 ? -6.708 13.961 1.784 1.00 90.94 89 PHE A N 1
ATOM 658 C CA . PHE A 1 89 ? -5.266 13.983 1.969 1.00 90.94 89 PHE A CA 1
ATOM 659 C C . PHE A 1 89 ? -4.558 13.961 0.610 1.00 90.94 89 PHE A C 1
ATOM 661 O O . PHE A 1 89 ? -4.785 13.069 -0.201 1.00 90.94 89 PHE A O 1
ATOM 668 N N . GLU A 1 90 ? -3.666 14.922 0.388 1.00 90.44 90 GLU A N 1
ATOM 669 C CA . GLU A 1 90 ? -2.738 14.947 -0.740 1.00 90.44 90 GLU A CA 1
ATOM 670 C C . GLU A 1 90 ? -1.343 15.246 -0.174 1.00 90.44 90 GLU A C 1
ATOM 672 O O . GLU A 1 90 ? -1.173 16.239 0.545 1.00 90.44 90 GLU A O 1
ATOM 677 N N . PRO A 1 91 ? -0.342 14.378 -0.408 1.00 91.62 91 PRO A N 1
ATOM 678 C CA . PRO A 1 91 ? 1.003 14.630 0.073 1.00 91.62 91 PRO A CA 1
ATOM 679 C C . PRO A 1 91 ? 1.649 15.758 -0.734 1.00 91.62 91 PRO A C 1
ATOM 681 O O . PRO A 1 91 ? 1.260 16.068 -1.857 1.00 91.62 91 PRO A O 1
ATOM 684 N N . LEU A 1 92 ? 2.689 16.352 -0.157 1.00 92.56 92 LEU A N 1
ATOM 685 C CA . LEU A 1 92 ? 3.558 17.255 -0.896 1.00 92.56 92 LEU A CA 1
ATOM 686 C C . LEU A 1 92 ? 4.455 16.425 -1.815 1.00 92.56 92 LEU A C 1
ATOM 688 O O . LEU A 1 92 ? 5.192 15.564 -1.331 1.00 92.56 92 LEU A O 1
ATOM 692 N N . PHE A 1 93 ? 4.416 16.696 -3.116 1.00 92.38 93 PHE A N 1
ATOM 693 C CA . PHE A 1 93 ? 5.297 16.045 -4.080 1.00 92.38 93 PHE A CA 1
ATOM 694 C C . PHE A 1 93 ? 6.528 16.906 -4.327 1.00 92.38 93 PHE A C 1
ATOM 696 O O . PHE A 1 93 ? 6.420 18.113 -4.531 1.00 92.38 93 PHE A O 1
ATOM 703 N N . LEU A 1 94 ? 7.712 16.290 -4.367 1.00 86.94 94 LEU A N 1
ATOM 704 C CA . LEU A 1 94 ? 8.955 17.016 -4.655 1.00 86.94 94 LEU A CA 1
ATOM 705 C C . LEU A 1 94 ? 8.931 17.701 -6.028 1.00 86.94 94 LEU A C 1
ATOM 707 O O . LEU A 1 94 ? 9.588 18.721 -6.212 1.00 86.94 94 LEU A O 1
ATOM 711 N N . SER A 1 95 ? 8.158 17.159 -6.971 1.00 86.50 95 SER A N 1
ATOM 712 C CA . SER A 1 95 ? 7.928 17.741 -8.295 1.00 86.50 95 SER A CA 1
ATOM 713 C C . SER A 1 95 ? 7.185 19.076 -8.266 1.00 86.50 95 SER A C 1
ATOM 715 O O . SER A 1 95 ? 7.272 19.829 -9.232 1.00 86.50 95 SER A O 1
ATOM 717 N N . ASP A 1 96 ? 6.436 19.359 -7.197 1.00 87.81 96 ASP A N 1
ATOM 718 C CA . ASP A 1 96 ? 5.658 20.593 -7.072 1.00 87.81 96 ASP A CA 1
ATOM 719 C C . ASP A 1 96 ? 6.526 21.777 -6.599 1.00 87.81 96 ASP A C 1
ATOM 721 O O . ASP A 1 96 ? 6.096 22.927 -6.691 1.00 87.81 96 ASP A O 1
ATOM 725 N N . PHE A 1 97 ? 7.755 21.517 -6.136 1.00 86.50 97 PHE A N 1
ATOM 726 C CA . PHE A 1 97 ? 8.708 22.537 -5.692 1.00 86.50 97 PHE A CA 1
ATOM 727 C C . PHE A 1 97 ? 9.739 22.850 -6.777 1.00 86.50 97 PHE A C 1
ATOM 729 O O . PHE A 1 97 ? 10.201 21.967 -7.508 1.00 86.50 97 PHE A O 1
ATOM 736 N N . THR A 1 98 ? 10.148 24.115 -6.877 1.00 79.94 98 THR A N 1
ATOM 737 C CA . THR A 1 98 ? 11.240 24.497 -7.779 1.00 79.94 98 THR A CA 1
ATOM 738 C C . THR A 1 98 ? 12.577 23.939 -7.281 1.00 79.94 98 THR A C 1
ATOM 740 O O . THR A 1 98 ? 12.742 23.623 -6.107 1.00 79.94 98 THR A O 1
ATOM 743 N N . GLN A 1 99 ? 13.581 23.828 -8.159 1.00 65.38 99 GLN A N 1
ATOM 744 C CA . GLN A 1 99 ? 14.898 23.303 -7.759 1.00 65.38 99 GLN A CA 1
ATOM 745 C C . GLN A 1 99 ? 15.615 24.142 -6.685 1.00 65.38 99 GLN A C 1
ATOM 747 O O . GLN A 1 99 ? 16.527 23.625 -6.053 1.00 65.38 99 GLN A O 1
ATOM 752 N N . GLU A 1 100 ? 15.226 25.404 -6.481 1.00 70.19 100 GLU A N 1
ATOM 753 C CA . GLU A 1 100 ? 15.757 26.259 -5.407 1.00 70.19 100 GLU A CA 1
ATOM 754 C C . GLU A 1 100 ? 15.062 26.019 -4.053 1.00 70.19 100 GLU A C 1
ATOM 756 O O . GLU A 1 100 ? 15.597 26.398 -3.014 1.00 70.19 100 GLU A O 1
ATOM 761 N N . GLU A 1 101 ? 13.887 25.383 -4.062 1.00 61.53 101 GLU A N 1
ATOM 762 C CA . GLU A 1 101 ? 13.053 25.082 -2.888 1.00 61.53 101 GLU A CA 1
ATOM 763 C C . GLU A 1 101 ? 13.180 23.620 -2.418 1.00 61.53 101 GLU A C 1
ATOM 765 O O . GLU A 1 101 ? 12.606 23.259 -1.388 1.00 61.53 101 GLU A O 1
ATOM 770 N N . ARG A 1 102 ? 13.912 22.790 -3.176 1.00 57.38 102 ARG A N 1
ATOM 771 C CA . ARG A 1 102 ? 14.226 21.391 -2.850 1.00 57.38 102 ARG A CA 1
ATOM 772 C C . ARG A 1 102 ? 15.382 21.252 -1.865 1.00 57.38 102 ARG A C 1
ATOM 774 O O . ARG A 1 102 ? 16.366 22.015 -1.978 1.00 57.38 102 ARG A O 1
#

Organism: Owenia fusiformis (NCBI:txid6347)

Radius of gyration: 16.58 Å; chains: 1; bounding box: 38×46×32 Å

pLDDT: mean 91.75, std 6.61, range [57.38, 98.12]

Sequence (102 aa):
FSLNVSVSVRSLSITVTAPQSASTSGLMGTLNGDPSDDFTKPDGDVLPEDSDDKTIYKDFGGLWKLTQGESILCYNDGETIDDFSDASFEPLFLSDFTQEER

InterPro domains:
  IPR001846 von Willebrand factor, type D domain [PS51233] (1-75)
  IPR051495 Epithelial Barrier and Cell Signaling Protein [PTHR13802] (1-100)

Secondary structure (DSSP, 8-state):
-EEEEEEETTEEEEEEE--TT----STT---SS-GGGTTB-TTSPBPPTT--HHHHHHHTGGGGPPPTTT------TT--GGGG--TT--PPPGGGS-TTT-

Foldseek 3Di:
DDWDWDDDDVDIDIDDDDPQPDFDDAPQATSVPDLQQRQQAPVRDRDGPPDFPQCCVVVRNVRRDDAQVRDPDDDPVPDTVCVVDDPPDDDDGPVVDDPVRD